Protein AF-A0A8T6ZYP3-F1 (afdb_monomer_lite)

Secondary structure (DSSP, 8-state):
--------------S--SSSTTGGG-BSSSSBHHHHHHHHHTT-

pLDDT: mean 91.02, std 9.94, range [51.5, 97.75]

Structure (mmCIF, N/CA/C/O backbone):
data_AF-A0A8T6ZYP3-F1
#
_entry.id   AF-A0A8T6ZYP3-F1
#
loop_
_atom_site.group_PDB
_atom_site.id
_atom_site.type_symbol
_atom_site.label_atom_id
_atom_site.label_alt_id
_atom_site.label_comp_id
_atom_site.label_asym_id
_atom_site.label_entity_id
_atom_site.label_seq_id
_atom_site.pdbx_PDB_ins_code
_atom_site.Cartn_x
_atom_site.Cartn_y
_atom_site.Cartn_z
_atom_site.occupancy
_atom_site.B_iso_or_equiv
_atom_site.auth_seq_id
_atom_site.auth_comp_id
_atom_site.auth_asym_id
_atom_site.auth_atom_id
_atom_site.pdbx_PDB_model_num
ATOM 1 N N . MET A 1 1 ? -22.308 -4.549 26.138 1.00 51.50 1 MET A N 1
ATOM 2 C CA . MET A 1 1 ? -22.145 -4.449 24.673 1.00 51.50 1 MET A CA 1
ATOM 3 C C . MET A 1 1 ? -21.278 -3.230 24.430 1.00 51.50 1 MET A C 1
ATOM 5 O O . MET A 1 1 ? -21.769 -2.122 24.566 1.00 51.50 1 MET A O 1
ATOM 9 N N . SER A 1 2 ? -19.970 -3.433 24.269 1.00 59.31 2 SER A N 1
ATOM 10 C CA . SER A 1 2 ? -19.018 -2.333 24.076 1.00 59.31 2 SER A CA 1
ATOM 11 C C . SER A 1 2 ? -19.175 -1.822 22.647 1.00 59.31 2 SER A C 1
ATOM 13 O O . SER A 1 2 ? -19.114 -2.606 21.702 1.00 59.31 2 SER A O 1
ATOM 15 N N . SER A 1 3 ? -19.480 -0.535 22.514 1.00 68.88 3 SER A N 1
ATOM 16 C CA . SER A 1 3 ? -19.513 0.195 21.252 1.00 68.88 3 SER A CA 1
ATOM 17 C C . SER A 1 3 ? -18.150 0.085 20.577 1.00 68.88 3 SER A C 1
ATOM 19 O O . SER A 1 3 ? -17.150 0.503 21.154 1.00 68.88 3 S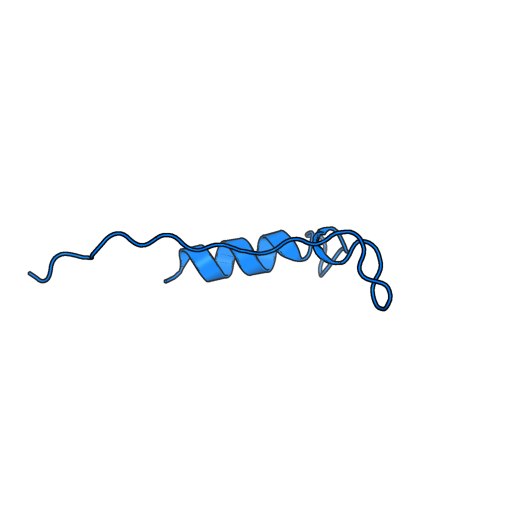ER A O 1
ATOM 21 N N . LYS A 1 4 ? -18.101 -0.502 19.378 1.00 73.50 4 LYS A N 1
ATOM 22 C CA . LYS A 1 4 ? -16.909 -0.439 18.530 1.00 73.50 4 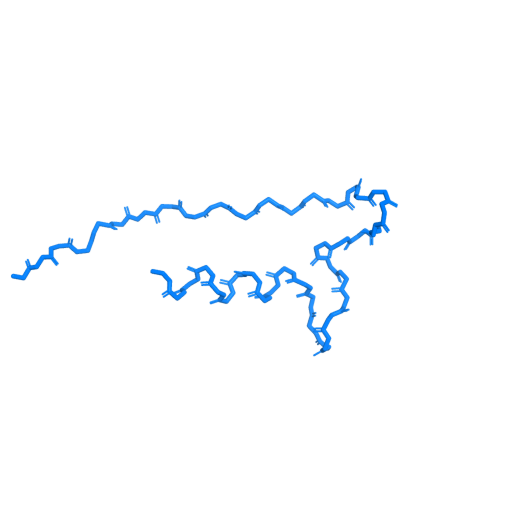LYS A CA 1
ATOM 23 C C . LYS A 1 4 ? -16.759 1.025 18.112 1.00 73.50 4 LYS A C 1
ATOM 25 O O . LYS A 1 4 ? -17.650 1.550 17.453 1.00 73.50 4 LYS A O 1
ATOM 30 N N . GLU A 1 5 ? -15.716 1.699 18.577 1.00 82.69 5 GLU A N 1
ATOM 31 C CA . GLU A 1 5 ? -15.419 3.062 18.142 1.00 82.69 5 GLU A CA 1
ATOM 32 C C . GLU A 1 5 ? -14.887 3.014 16.711 1.00 82.69 5 GLU A C 1
ATOM 34 O O . GLU A 1 5 ? -13.928 2.295 16.417 1.00 82.69 5 GLU A O 1
ATOM 39 N N . ASP A 1 6 ? -15.531 3.759 15.814 1.00 86.00 6 ASP A N 1
ATOM 40 C CA . ASP A 1 6 ? -15.050 3.905 14.448 1.00 86.00 6 ASP A CA 1
ATOM 41 C C . ASP A 1 6 ? -13.712 4.654 14.459 1.00 86.00 6 ASP A C 1
ATOM 43 O O . ASP A 1 6 ? -13.567 5.706 15.087 1.00 86.00 6 ASP A O 1
ATOM 47 N N . PHE A 1 7 ? -12.725 4.119 13.744 1.00 90.50 7 PHE A N 1
ATOM 48 C CA . PHE A 1 7 ? -11.406 4.726 13.606 1.00 90.50 7 PHE A CA 1
ATOM 49 C C . PHE A 1 7 ? -10.997 4.806 12.135 1.00 90.50 7 PHE A C 1
ATOM 51 O O . PHE A 1 7 ? -11.454 4.037 11.289 1.00 90.50 7 PHE A O 1
ATOM 58 N N . ILE A 1 8 ? -10.110 5.752 11.823 1.00 93.75 8 ILE A N 1
ATOM 59 C CA . ILE A 1 8 ? -9.585 5.951 10.470 1.00 93.75 8 ILE A CA 1
ATOM 60 C C . ILE A 1 8 ? -8.182 5.351 10.390 1.00 93.75 8 ILE A C 1
ATOM 62 O O . ILE A 1 8 ? -7.277 5.763 11.115 1.00 93.75 8 ILE A O 1
ATOM 66 N N . ALA A 1 9 ? -7.989 4.416 9.461 1.00 94.25 9 ALA A N 1
ATOM 67 C CA . ALA A 1 9 ? -6.675 3.903 9.092 1.00 94.25 9 ALA A CA 1
ATOM 68 C C . ALA A 1 9 ? -6.144 4.633 7.848 1.00 94.25 9 ALA A C 1
ATOM 70 O O . ALA A 1 9 ? -6.852 4.784 6.853 1.00 94.25 9 ALA A O 1
ATOM 71 N N . VAL A 1 10 ? -4.876 5.053 7.879 1.00 96.00 10 VAL A N 1
ATOM 72 C CA . VAL A 1 10 ? -4.201 5.706 6.745 1.00 96.00 10 VAL A CA 1
ATOM 73 C C . VAL A 1 10 ? -3.022 4.850 6.297 1.00 96.00 10 VAL A C 1
ATOM 75 O O . VAL A 1 10 ? -2.104 4.597 7.076 1.00 96.00 10 VAL A O 1
ATOM 78 N N . ILE A 1 11 ? -3.020 4.433 5.027 1.00 95.38 11 ILE A N 1
ATOM 79 C CA . ILE A 1 11 ? -1.917 3.674 4.422 1.00 95.38 11 ILE A CA 1
ATOM 80 C C . ILE A 1 11 ? -1.124 4.607 3.491 1.00 95.38 11 ILE A C 1
ATOM 82 O O . ILE A 1 11 ? -1.616 4.967 2.421 1.00 95.38 11 ILE A O 1
ATOM 86 N N . PRO A 1 12 ? 0.107 5.013 3.848 1.00 94.44 12 PRO A N 1
ATOM 87 C CA . PRO A 1 12 ? 0.910 5.881 2.995 1.00 94.44 12 PRO A C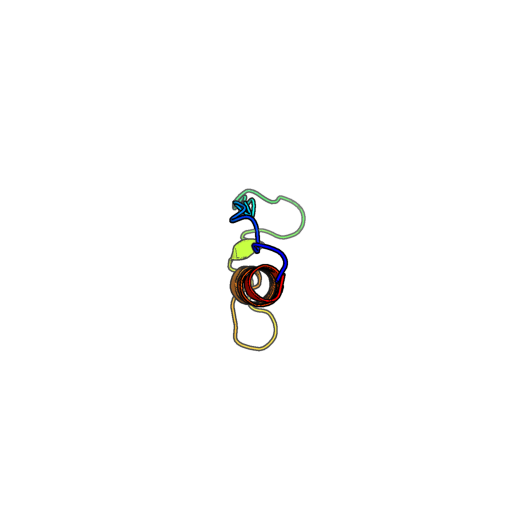A 1
ATOM 88 C C . PRO A 1 12 ? 1.488 5.110 1.795 1.00 94.44 12 PRO A C 1
ATOM 90 O O . PRO A 1 12 ? 2.375 4.270 1.945 1.00 94.44 12 PRO A O 1
ATOM 93 N N . ALA A 1 13 ? 1.036 5.444 0.586 1.00 93.81 13 ALA A N 1
ATOM 94 C CA . ALA A 1 13 ? 1.461 4.818 -0.670 1.00 93.81 13 ALA A CA 1
ATOM 95 C C . ALA A 1 13 ? 2.389 5.739 -1.487 1.00 93.81 13 ALA A C 1
ATOM 97 O O . ALA A 1 13 ? 2.014 6.261 -2.534 1.00 93.81 13 ALA A O 1
ATOM 98 N N . ARG A 1 14 ? 3.618 5.970 -1.007 1.00 93.50 14 ARG A N 1
ATOM 99 C CA . ARG A 1 14 ? 4.600 6.811 -1.722 1.00 93.50 14 ARG A CA 1
ATOM 100 C C . ARG A 1 14 ? 5.184 6.066 -2.924 1.00 93.50 14 ARG A C 1
ATOM 102 O O . ARG A 1 14 ? 5.831 5.034 -2.744 1.00 93.50 14 ARG A O 1
ATOM 109 N N . TYR A 1 15 ? 4.978 6.608 -4.123 1.00 93.44 15 TYR A N 1
ATOM 110 C CA . TYR A 1 15 ? 5.439 6.000 -5.374 1.00 93.44 15 TYR A CA 1
ATOM 111 C C . TYR A 1 15 ? 6.958 6.146 -5.594 1.00 93.44 15 TYR A C 1
ATOM 113 O O . TYR A 1 15 ? 7.604 5.193 -6.030 1.00 93.44 15 TYR A O 1
ATOM 121 N N . ASP A 1 16 ? 7.540 7.279 -5.183 1.00 94.38 16 ASP A N 1
ATOM 122 C CA . ASP A 1 16 ? 8.952 7.654 -5.403 1.00 94.38 16 ASP A CA 1
ATOM 123 C C . ASP A 1 16 ? 9.957 6.934 -4.482 1.00 94.38 16 ASP A C 1
ATOM 125 O O . ASP A 1 16 ? 10.920 7.509 -3.969 1.00 94.38 16 ASP A O 1
ATOM 129 N N . SER A 1 17 ? 9.738 5.651 -4.203 1.00 90.12 17 SER A N 1
ATOM 130 C CA . SER A 1 17 ? 10.700 4.862 -3.440 1.00 90.12 17 SER A CA 1
ATOM 131 C C . SER A 1 17 ? 11.953 4.581 -4.276 1.00 90.12 17 SER A C 1
ATOM 133 O O . SER A 1 17 ? 11.868 3.991 -5.344 1.00 90.12 17 SER A O 1
ATOM 135 N N . VAL A 1 18 ? 13.135 4.943 -3.767 1.00 91.00 18 VAL A N 1
ATOM 136 C CA . VAL A 1 18 ? 14.404 4.764 -4.503 1.00 91.00 18 VAL A CA 1
ATOM 137 C C . VAL A 1 18 ? 14.892 3.308 -4.493 1.00 91.00 18 VAL A C 1
ATOM 139 O O . VAL A 1 18 ? 15.399 2.818 -5.495 1.00 91.00 18 VAL A O 1
ATOM 142 N N . ARG A 1 19 ? 14.743 2.591 -3.368 1.00 92.44 19 ARG A N 1
ATOM 143 C CA . ARG A 1 19 ? 15.247 1.205 -3.228 1.00 92.44 19 ARG A CA 1
ATOM 144 C C . ARG A 1 19 ? 14.352 0.158 -3.885 1.00 92.44 19 ARG A C 1
ATOM 146 O O . ARG A 1 19 ? 14.837 -0.901 -4.260 1.00 92.44 19 ARG A O 1
ATOM 153 N N . LEU A 1 20 ? 13.052 0.429 -3.961 1.00 87.88 20 LEU A N 1
ATOM 154 C CA . LEU A 1 20 ? 12.079 -0.439 -4.616 1.00 87.88 20 LEU A CA 1
ATOM 155 C C . LEU A 1 20 ? 11.077 0.452 -5.366 1.00 87.88 20 LEU A C 1
ATOM 157 O O . LEU A 1 20 ? 10.028 0.786 -4.808 1.00 87.88 20 LEU A O 1
ATOM 161 N N . PRO A 1 21 ? 11.441 0.902 -6.582 1.00 90.81 21 PRO A N 1
ATOM 162 C CA . PRO A 1 21 ? 10.641 1.819 -7.390 1.00 90.81 21 PRO A CA 1
ATOM 163 C C . PRO A 1 21 ? 9.211 1.332 -7.586 1.00 90.81 21 PRO A C 1
ATOM 165 O O . PRO A 1 21 ? 8.976 0.144 -7.792 1.00 90.81 21 PRO A O 1
ATOM 168 N N . GLY A 1 22 ? 8.246 2.248 -7.482 1.00 94.44 22 GLY A N 1
ATOM 169 C CA . GLY A 1 22 ? 6.834 1.904 -7.630 1.00 94.44 22 GLY A CA 1
ATOM 170 C C . GLY A 1 22 ? 6.319 0.945 -6.555 1.00 94.44 22 GLY A C 1
ATOM 171 O O . GLY A 1 22 ? 5.304 0.291 -6.774 1.00 94.44 22 GLY A O 1
ATOM 172 N N . LYS A 1 23 ? 6.992 0.876 -5.391 1.00 94.25 23 LYS A N 1
ATOM 173 C CA . LYS A 1 23 ? 6.715 -0.037 -4.267 1.00 94.25 23 LYS A CA 1
ATOM 174 C C . LYS A 1 23 ? 5.227 -0.370 -4.070 1.00 94.25 23 LYS A C 1
ATOM 176 O O . LYS A 1 23 ? 4.919 -1.554 -4.004 1.00 94.25 23 LYS A O 1
ATOM 181 N N . PRO A 1 24 ? 4.298 0.608 -3.977 1.00 96.62 24 PRO A N 1
ATOM 182 C CA . PRO A 1 24 ? 2.888 0.306 -3.717 1.00 96.62 24 PRO A CA 1
ATOM 183 C C . PRO A 1 24 ? 2.213 -0.536 -4.811 1.00 96.62 24 PRO A C 1
ATOM 185 O O . PRO A 1 24 ? 1.322 -1.324 -4.507 1.00 96.62 24 PRO A O 1
ATOM 188 N N . LEU A 1 25 ? 2.643 -0.382 -6.066 1.00 96.62 25 LEU A N 1
ATOM 189 C CA . LEU A 1 25 ? 2.114 -1.093 -7.233 1.00 96.62 25 LEU A CA 1
ATOM 190 C C . LEU A 1 25 ? 2.973 -2.292 -7.650 1.00 96.62 25 LEU A C 1
ATOM 192 O O . LEU A 1 25 ? 2.601 -2.997 -8.583 1.00 96.62 25 LEU A O 1
ATOM 196 N N . ALA A 1 26 ? 4.105 -2.529 -6.982 1.00 95.62 26 ALA A N 1
ATOM 197 C CA . ALA A 1 26 ? 4.944 -3.687 -7.253 1.00 95.62 26 ALA A CA 1
ATOM 198 C C . ALA A 1 26 ? 4.134 -4.978 -7.071 1.00 95.62 26 ALA A C 1
ATOM 200 O O . ALA A 1 26 ? 3.423 -5.126 -6.072 1.00 95.62 26 ALA A O 1
ATOM 201 N N . ASP A 1 27 ? 4.247 -5.894 -8.032 1.00 96.38 27 ASP A N 1
ATOM 202 C CA . ASP A 1 27 ? 3.557 -7.177 -7.968 1.00 96.38 27 ASP A CA 1
ATOM 203 C C . ASP A 1 27 ? 4.153 -8.059 -6.867 1.00 96.38 27 ASP A C 1
ATOM 205 O O . ASP A 1 27 ? 5.367 -8.264 -6.791 1.00 96.38 27 ASP A O 1
ATOM 209 N N . ILE A 1 28 ? 3.286 -8.576 -6.001 1.00 95.81 28 ILE A N 1
ATOM 210 C CA . ILE A 1 28 ? 3.620 -9.548 -4.967 1.00 95.81 28 ILE A CA 1
ATOM 211 C C . ILE A 1 28 ? 2.574 -10.653 -5.047 1.00 95.81 28 ILE A C 1
ATOM 213 O O . ILE A 1 28 ? 1.453 -10.501 -4.561 1.00 95.81 28 ILE A O 1
ATOM 217 N N . GLY A 1 29 ? 2.943 -11.770 -5.676 1.00 95.25 29 GLY A N 1
ATOM 218 C CA . GLY A 1 29 ? 2.066 -12.934 -5.805 1.00 95.25 29 GLY A CA 1
ATOM 219 C C . GLY A 1 29 ? 0.8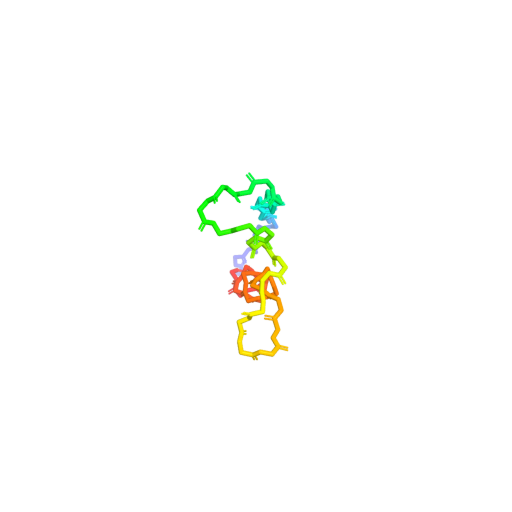29 -12.672 -6.670 1.00 95.25 29 GLY A C 1
ATOM 220 O O . GLY A 1 29 ? -0.259 -13.113 -6.305 1.00 95.25 29 GLY A O 1
ATOM 221 N N . GLY A 1 30 ? 0.978 -11.935 -7.779 1.00 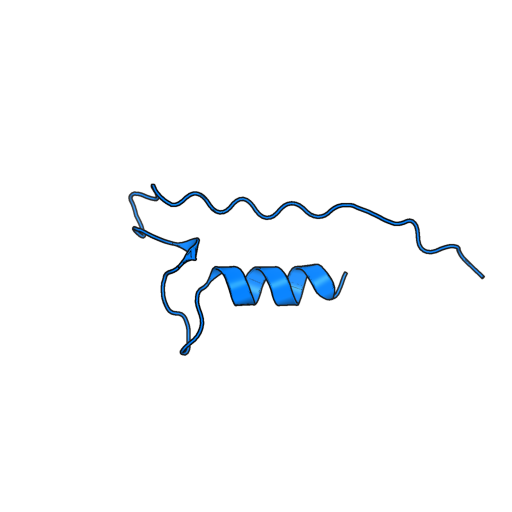97.12 30 GLY A N 1
ATOM 222 C CA . GLY A 1 30 ? -0.107 -11.638 -8.722 1.00 97.12 30 GLY A CA 1
ATOM 223 C C . GLY A 1 30 ? -1.059 -10.524 -8.278 1.00 97.12 30 GLY A C 1
ATOM 224 O O . GLY A 1 30 ? -2.132 -10.365 -8.862 1.00 97.12 30 GLY A O 1
ATOM 225 N N . ARG A 1 31 ? -0.712 -9.781 -7.220 1.00 97.75 31 ARG A N 1
ATOM 226 C CA . ARG A 1 31 ? -1.473 -8.635 -6.708 1.00 97.75 31 ARG A CA 1
ATOM 227 C C . ARG A 1 31 ? -0.518 -7.506 -6.323 1.00 97.75 31 ARG A C 1
ATOM 229 O O . ARG A 1 31 ? 0.564 -7.785 -5.802 1.00 97.75 31 ARG A O 1
ATOM 236 N N . PRO A 1 32 ? -0.906 -6.230 -6.496 1.00 97.38 32 PRO A N 1
ATOM 237 C CA . PRO A 1 32 ? -0.054 -5.116 -6.100 1.00 97.38 32 PRO A CA 1
ATOM 238 C C . PRO A 1 32 ? 0.157 -5.117 -4.582 1.00 97.38 32 PRO A C 1
ATOM 240 O O . PRO A 1 32 ? -0.770 -5.394 -3.818 1.00 97.38 32 PRO A O 1
ATOM 243 N N . MET A 1 33 ? 1.360 -4.763 -4.129 1.00 96.75 33 MET A N 1
ATOM 244 C CA . MET A 1 33 ? 1.727 -4.769 -2.710 1.00 96.75 33 MET A CA 1
ATOM 245 C C . MET A 1 33 ? 0.703 -4.051 -1.812 1.00 96.75 33 MET A C 1
ATOM 247 O O . MET A 1 33 ? 0.369 -4.547 -0.735 1.00 96.75 33 MET A O 1
ATOM 251 N N . ILE A 1 34 ? 0.174 -2.908 -2.259 1.00 97.06 34 ILE A N 1
ATOM 252 C CA . ILE A 1 34 ? -0.794 -2.117 -1.491 1.00 97.06 34 ILE A CA 1
ATOM 253 C C . ILE A 1 34 ? -2.095 -2.878 -1.189 1.00 97.06 34 ILE A C 1
ATOM 255 O O . ILE A 1 34 ? -2.685 -2.658 -0.132 1.00 97.06 34 ILE A O 1
ATOM 259 N N . ALA A 1 35 ? -2.513 -3.808 -2.057 1.00 97.50 35 ALA A N 1
ATOM 260 C CA . ALA A 1 35 ? -3.721 -4.606 -1.847 1.00 97.50 35 ALA A CA 1
ATOM 261 C C . ALA A 1 35 ? -3.597 -5.491 -0.600 1.00 97.50 35 ALA A C 1
ATOM 263 O O . ALA A 1 35 ? -4.525 -5.565 0.202 1.00 97.50 35 ALA A O 1
ATOM 264 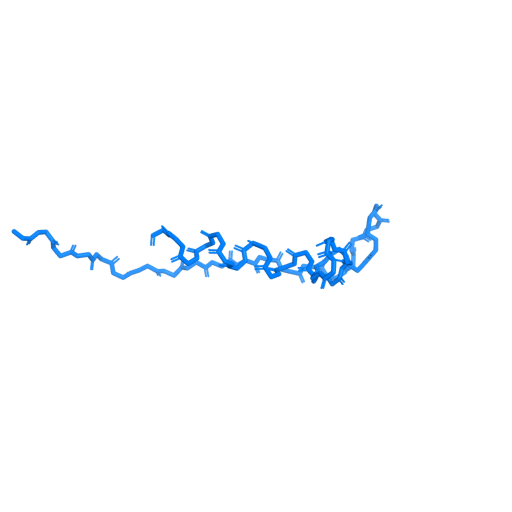N N . TRP A 1 36 ? -2.420 -6.079 -0.374 1.00 97.25 36 TRP A N 1
ATOM 265 C CA . TRP A 1 36 ? -2.153 -6.880 0.820 1.00 97.25 36 TRP A CA 1
ATOM 266 C C . TRP A 1 36 ? -2.247 -6.049 2.106 1.00 97.25 36 TRP A C 1
ATOM 268 O O . TRP A 1 36 ? -2.794 -6.513 3.103 1.00 97.25 36 TRP A O 1
ATOM 278 N N . VAL A 1 37 ? -1.737 -4.811 2.098 1.00 96.44 37 VAL A N 1
ATOM 279 C CA . VAL A 1 37 ? -1.799 -3.919 3.272 1.00 96.44 37 VAL A CA 1
ATOM 280 C C . VAL A 1 37 ? -3.235 -3.470 3.541 1.00 96.44 37 VAL A C 1
ATOM 282 O O . VAL A 1 37 ? -3.655 -3.458 4.696 1.00 96.44 37 VAL A O 1
ATOM 285 N N . TYR A 1 38 ? -3.996 -3.155 2.489 1.00 96.88 38 TYR A N 1
ATOM 286 C CA . TYR A 1 38 ? -5.414 -2.808 2.590 1.00 96.88 38 TYR A CA 1
ATOM 287 C C . TYR A 1 38 ? -6.237 -3.940 3.224 1.00 96.88 38 TYR A C 1
ATOM 289 O O . TYR A 1 38 ? -6.922 -3.713 4.218 1.00 96.88 38 TYR A O 1
ATOM 297 N N . GLU A 1 39 ? -6.097 -5.174 2.729 1.00 96.81 39 GLU A N 1
ATOM 298 C CA . GLU A 1 39 ? -6.813 -6.339 3.270 1.00 96.81 39 GLU A CA 1
ATOM 299 C C . GLU A 1 39 ? -6.509 -6.577 4.753 1.00 96.81 39 GLU A C 1
ATOM 301 O O . GLU A 1 39 ? -7.395 -6.949 5.521 1.00 96.81 39 GLU A O 1
ATOM 306 N N . ARG A 1 40 ? -5.260 -6.346 5.173 1.00 95.75 40 ARG A N 1
ATOM 307 C CA . ARG A 1 40 ? -4.854 -6.466 6.578 1.00 95.75 40 ARG A CA 1
ATOM 308 C C . ARG A 1 40 ? -5.388 -5.325 7.439 1.00 95.75 40 ARG A C 1
ATOM 310 O O . ARG A 1 40 ? -5.780 -5.581 8.572 1.00 95.75 40 ARG A O 1
ATOM 317 N N . ALA A 1 41 ? -5.447 -4.101 6.916 1.00 95.25 41 ALA A N 1
ATOM 318 C CA . ALA A 1 41 ? -6.024 -2.963 7.630 1.00 95.25 41 ALA A CA 1
ATOM 319 C C . ALA A 1 41 ? -7.526 -3.156 7.904 1.00 95.25 41 ALA A C 1
ATOM 321 O O . ALA A 1 41 ? -7.991 -2.830 8.990 1.00 95.25 41 ALA A O 1
ATOM 322 N N . CYS A 1 42 ? -8.269 -3.763 6.972 1.00 93.50 42 CYS A N 1
ATOM 323 C CA . CYS A 1 42 ? -9.695 -4.068 7.146 1.00 93.50 42 CYS A CA 1
ATOM 324 C C . CYS A 1 42 ? -10.000 -5.151 8.200 1.00 93.50 42 CYS A C 1
ATOM 326 O O . CYS A 1 42 ? -11.162 -5.341 8.544 1.00 93.50 42 CYS A O 1
ATOM 328 N N . GLN A 1 43 ? -8.993 -5.882 8.692 1.00 93.12 43 GLN A N 1
ATOM 329 C CA . GLN A 1 43 ? -9.164 -6.922 9.720 1.00 93.12 43 GLN A CA 1
ATOM 330 C C . GLN A 1 43 ? -9.085 -6.376 11.159 1.00 93.12 43 GLN A C 1
ATOM 332 O O . GLN A 1 43 ? -9.201 -7.164 12.097 1.00 93.12 43 GLN A O 1
ATOM 337 N N . SER A 1 44 ? -8.842 -5.070 11.334 1.00 77.69 44 SER A N 1
ATOM 338 C CA . SER A 1 44 ? -8.700 -4.407 12.643 1.00 77.69 44 SER A CA 1
ATOM 339 C C . SER A 1 44 ? -10.029 -3.906 13.218 1.00 77.69 44 SER A C 1
ATOM 341 O O . SER A 1 44 ? -10.957 -3.595 12.439 1.00 77.69 44 SER A O 1
#

Foldseek 3Di:
DDDDDDDDDDDDQDQPDPVDHRQQQDDDPNGGNVVVVVVVVVVD

Sequence (44 aa):
MSSKEDFIAVIPARYDSVRLPGKPLADIGGRPMIAWVYERACQS

Radius of gyration: 14.04 Å; chains: 1; bounding box: 37×21×33 Å